Protein AF-A0A2E2T585-F1 (afdb_monomer_lite)

Structure (mmCIF, N/CA/C/O backbone):
data_AF-A0A2E2T585-F1
#
_entry.id   AF-A0A2E2T585-F1
#
loop_
_atom_site.group_PDB
_atom_site.id
_atom_site.type_symbol
_atom_site.label_atom_id
_atom_site.label_alt_id
_atom_site.label_comp_id
_atom_site.label_asym_id
_atom_site.label_entity_id
_atom_site.label_seq_id
_atom_site.pdbx_PDB_ins_code
_atom_site.Cartn_x
_atom_site.Cartn_y
_atom_site.Cartn_z
_atom_site.occupancy
_atom_site.B_iso_or_equiv
_atom_site.auth_seq_id
_atom_site.auth_comp_id
_atom_site.auth_asym_id
_atom_site.auth_atom_id
_atom_site.pdbx_PDB_model_num
ATOM 1 N N . MET A 1 1 ? -23.486 16.577 -12.316 1.00 41.31 1 MET A N 1
ATOM 2 C CA . MET A 1 1 ? -23.078 16.416 -10.907 1.00 41.31 1 MET A CA 1
ATOM 3 C C . MET A 1 1 ? -21.848 15.526 -10.933 1.00 41.31 1 MET A C 1
ATOM 5 O O . MET A 1 1 ? -21.998 14.324 -11.075 1.00 41.31 1 MET A O 1
ATOM 9 N N . GLY A 1 2 ? -20.655 16.120 -11.010 1.00 42.66 2 GLY A N 1
ATOM 10 C CA . GLY A 1 2 ? -19.399 15.369 -11.067 1.00 42.66 2 GLY A CA 1
ATOM 11 C C . GLY A 1 2 ? -19.004 15.011 -9.648 1.00 42.66 2 GLY A C 1
ATOM 12 O O . GLY A 1 2 ? -18.623 15.903 -8.891 1.00 42.66 2 GLY A O 1
ATOM 13 N N . HIS A 1 3 ? -19.203 13.752 -9.263 1.00 45.31 3 HIS A N 1
ATOM 14 C CA . HIS A 1 3 ? -18.696 13.287 -7.986 1.00 45.31 3 HIS A CA 1
ATOM 15 C C . HIS A 1 3 ? -17.176 13.308 -8.033 1.00 45.31 3 HIS A C 1
ATOM 17 O O . HIS A 1 3 ? -16.541 12.924 -9.011 1.00 45.31 3 HIS A O 1
ATOM 23 N N . ASN A 1 4 ? -16.632 13.878 -6.970 1.00 45.41 4 ASN A N 1
ATOM 24 C CA . ASN A 1 4 ? -15.225 14.048 -6.695 1.00 45.41 4 ASN A CA 1
ATOM 25 C C . ASN A 1 4 ? -14.638 12.678 -6.317 1.00 45.41 4 ASN A C 1
ATOM 27 O O . ASN A 1 4 ? -14.169 12.493 -5.197 1.00 45.41 4 ASN A O 1
ATOM 31 N N . ASP A 1 5 ? -14.744 11.699 -7.215 1.00 52.81 5 ASP A N 1
ATOM 32 C CA . ASP A 1 5 ? -14.189 10.361 -7.039 1.00 52.81 5 ASP A CA 1
ATOM 33 C C . ASP A 1 5 ? -12.690 10.447 -7.326 1.00 52.81 5 ASP A C 1
ATOM 35 O O . ASP A 1 5 ? -12.182 9.988 -8.345 1.00 52.81 5 ASP A O 1
ATOM 39 N N . HIS A 1 6 ? -11.975 11.102 -6.411 1.00 53.31 6 HIS A N 1
ATOM 40 C CA . HIS A 1 6 ? -10.523 11.073 -6.305 1.00 53.31 6 HIS A CA 1
ATOM 41 C C . HIS A 1 6 ? -10.110 9.677 -5.817 1.00 53.31 6 HIS A C 1
ATOM 43 O O . HIS A 1 6 ? -9.512 9.514 -4.757 1.00 53.31 6 HIS A O 1
ATOM 49 N N . ILE A 1 7 ? -10.484 8.641 -6.569 1.00 57.28 7 ILE A N 1
ATOM 50 C CA . ILE A 1 7 ? -9.776 7.372 -6.520 1.00 57.28 7 ILE A CA 1
ATOM 51 C C . ILE A 1 7 ? -8.369 7.748 -6.952 1.00 57.28 7 ILE A C 1
ATOM 53 O O . ILE A 1 7 ? -8.177 8.263 -8.055 1.00 57.28 7 ILE A O 1
ATOM 57 N N . ASN A 1 8 ? -7.408 7.595 -6.045 1.00 67.69 8 ASN A N 1
ATOM 58 C CA . ASN A 1 8 ? -6.010 7.846 -6.349 1.00 67.69 8 ASN A CA 1
ATOM 59 C C . ASN A 1 8 ? -5.570 6.762 -7.343 1.00 67.69 8 ASN A C 1
ATOM 61 O O . ASN A 1 8 ? -5.140 5.678 -6.955 1.00 67.69 8 ASN A O 1
ATOM 65 N N . MET A 1 9 ? -5.841 7.020 -8.623 1.00 70.19 9 MET A N 1
ATOM 66 C CA . MET A 1 9 ? -5.706 6.058 -9.709 1.00 70.19 9 MET A CA 1
ATOM 67 C C . MET A 1 9 ? -4.246 5.637 -9.851 1.00 70.19 9 MET A C 1
ATOM 69 O O . MET A 1 9 ? -3.975 4.447 -9.941 1.00 70.19 9 MET A O 1
ATOM 73 N N . GLU A 1 10 ? -3.328 6.588 -9.673 1.00 75.75 10 GLU A N 1
ATOM 74 C CA . GLU A 1 10 ? -1.888 6.343 -9.610 1.00 75.75 10 GLU A CA 1
ATOM 75 C C . GLU A 1 10 ? -1.524 5.367 -8.481 1.00 75.75 10 GLU A C 1
ATOM 77 O O . GLU A 1 10 ? -0.850 4.372 -8.720 1.00 75.75 10 GLU A O 1
ATOM 82 N N . LEU A 1 11 ? -2.041 5.571 -7.263 1.00 79.44 11 LEU A N 1
ATOM 83 C CA . LEU A 1 11 ? -1.821 4.644 -6.148 1.00 79.44 11 LEU A CA 1
ATOM 84 C C . LEU A 1 11 ? -2.423 3.254 -6.418 1.00 79.4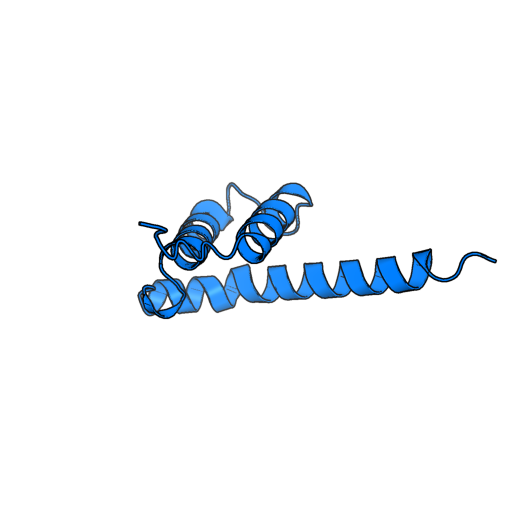4 11 LEU A C 1
ATOM 86 O O . LEU A 1 11 ? -1.858 2.246 -5.998 1.00 79.44 11 LEU A O 1
ATOM 90 N N . SER A 1 12 ? -3.559 3.189 -7.118 1.00 82.44 12 SER A N 1
ATOM 91 C CA . SER A 1 12 ? -4.162 1.921 -7.538 1.00 82.44 12 SER A CA 1
ATOM 92 C C . SER A 1 12 ? -3.285 1.159 -8.520 1.00 82.44 12 SER A C 1
ATOM 94 O O . SER A 1 12 ? -3.126 -0.052 -8.373 1.00 82.44 12 SER A O 1
ATOM 96 N N . GLU A 1 13 ? -2.718 1.854 -9.501 1.00 84.50 13 GLU A N 1
ATOM 97 C CA . GLU A 1 13 ? -1.815 1.275 -10.495 1.00 84.50 13 GLU A CA 1
ATOM 98 C C . GLU A 1 13 ? -0.488 0.843 -9.863 1.00 84.50 13 GLU A C 1
ATOM 100 O O . GLU A 1 13 ? 0.015 -0.242 -10.158 1.00 84.50 13 GLU A O 1
ATOM 105 N N . ASP A 1 14 ? 0.057 1.645 -8.944 1.00 82.88 14 ASP A N 1
ATOM 106 C CA . ASP A 1 14 ? 1.284 1.315 -8.221 1.00 82.88 14 ASP A CA 1
ATOM 107 C C . ASP A 1 14 ? 1.090 0.091 -7.318 1.00 82.88 14 ASP A C 1
ATOM 109 O O . ASP A 1 14 ? 1.954 -0.783 -7.288 1.00 82.88 14 ASP A O 1
ATOM 113 N N . ILE A 1 15 ? -0.051 -0.012 -6.626 1.00 84.31 15 ILE A N 1
ATOM 114 C CA . ILE A 1 15 ? -0.375 -1.186 -5.811 1.00 84.31 15 ILE A CA 1
ATOM 115 C C . ILE A 1 15 ? -0.555 -2.420 -6.688 1.00 84.31 15 ILE A C 1
ATOM 117 O O . ILE A 1 15 ? 0.005 -3.452 -6.345 1.00 84.31 15 ILE A O 1
ATOM 121 N N . ASP A 1 16 ? -1.290 -2.351 -7.800 1.00 83.44 16 ASP A N 1
ATOM 122 C CA . ASP A 1 16 ? -1.457 -3.524 -8.668 1.00 83.44 16 ASP A CA 1
ATOM 123 C C . ASP A 1 16 ? -0.114 -3.980 -9.266 1.00 83.44 16 ASP A C 1
ATOM 125 O O . ASP A 1 16 ? 0.203 -5.172 -9.214 1.00 83.44 16 ASP A O 1
ATOM 129 N N . SER A 1 17 ? 0.729 -3.024 -9.678 1.00 84.25 17 SER A N 1
ATOM 130 C CA . SER A 1 17 ? 2.094 -3.283 -10.157 1.00 84.25 17 SER A CA 1
ATOM 131 C C . SER A 1 17 ? 2.955 -3.993 -9.114 1.00 84.25 17 SER A C 1
ATOM 133 O O . SER A 1 17 ? 3.674 -4.920 -9.467 1.00 84.25 17 SER A O 1
ATOM 135 N N . LEU A 1 18 ? 2.853 -3.648 -7.823 1.00 82.62 18 LEU A N 1
ATOM 136 C CA . LEU A 1 18 ? 3.657 -4.303 -6.781 1.00 82.62 18 LEU A CA 1
ATOM 137 C C . LEU A 1 18 ? 3.438 -5.810 -6.726 1.00 82.62 18 LEU A C 1
ATOM 139 O O . LEU A 1 18 ? 4.353 -6.574 -6.414 1.00 82.62 18 LEU A O 1
ATOM 143 N N . PHE A 1 19 ? 2.207 -6.230 -6.975 1.00 80.56 19 PHE A N 1
ATOM 144 C CA . PHE A 1 19 ? 1.861 -7.633 -6.946 1.00 80.56 19 PHE A CA 1
ATOM 145 C C . PHE A 1 19 ? 2.071 -8.324 -8.296 1.00 80.56 19 PHE A C 1
ATOM 147 O O . PHE A 1 19 ? 2.271 -9.536 -8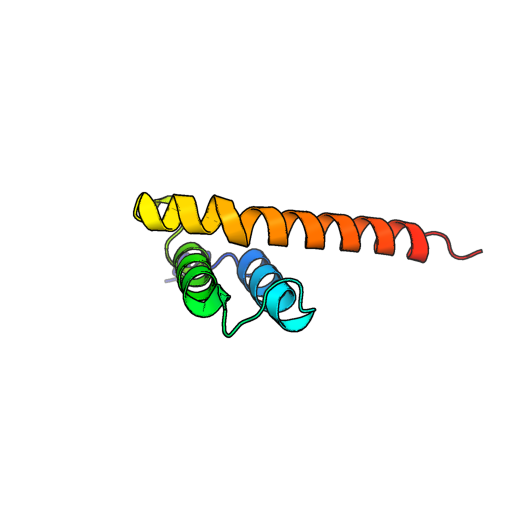.314 1.00 80.56 19 PHE A O 1
ATOM 154 N N . ASP A 1 20 ? 1.990 -7.588 -9.406 1.00 81.81 20 ASP A N 1
ATOM 155 C CA . ASP A 1 20 ? 2.256 -8.112 -10.750 1.00 81.81 20 ASP A CA 1
ATOM 156 C C . ASP A 1 20 ? 3.760 -8.333 -10.985 1.00 81.81 20 ASP A C 1
ATOM 158 O O . ASP A 1 20 ? 4.177 -9.411 -11.402 1.00 81.81 20 ASP A O 1
ATOM 162 N N . ASP A 1 21 ? 4.587 -7.366 -10.580 1.00 79.56 21 ASP A N 1
ATOM 163 C CA . ASP A 1 21 ? 6.056 -7.412 -10.664 1.00 79.56 21 ASP A CA 1
ATOM 164 C C . ASP A 1 21 ? 6.672 -8.359 -9.605 1.00 79.56 21 ASP A C 1
ATOM 166 O O . ASP A 1 21 ? 7.870 -8.638 -9.601 1.00 79.56 21 ASP A O 1
ATOM 170 N N . GLY A 1 22 ? 5.846 -8.885 -8.691 1.00 77.56 22 GLY A N 1
ATOM 171 C CA . GLY A 1 22 ? 6.249 -9.870 -7.685 1.00 77.56 22 GLY A CA 1
ATOM 172 C C . GLY A 1 22 ? 6.965 -9.290 -6.460 1.00 77.56 22 GLY A C 1
ATOM 173 O O . GLY A 1 22 ? 7.558 -10.047 -5.690 1.00 77.56 22 GLY A O 1
ATOM 174 N N . TYR A 1 23 ? 6.900 -7.973 -6.224 1.00 78.31 23 TYR A N 1
ATOM 175 C CA . TYR A 1 23 ? 7.404 -7.360 -4.983 1.00 78.31 23 TYR A CA 1
ATOM 176 C C . TYR A 1 23 ? 6.613 -7.800 -3.750 1.00 78.31 23 TYR A C 1
ATOM 178 O O . TYR A 1 23 ? 7.160 -7.835 -2.644 1.00 78.31 23 TYR A O 1
ATOM 186 N N . LEU A 1 24 ? 5.332 -8.124 -3.933 1.00 81.44 24 LEU A N 1
ATOM 187 C CA . LEU A 1 24 ? 4.467 -8.702 -2.915 1.00 81.44 24 LEU A CA 1
ATOM 188 C C . LEU A 1 24 ? 3.731 -9.917 -3.471 1.00 81.44 24 LEU A C 1
ATOM 190 O O . LEU A 1 24 ? 3.114 -9.865 -4.531 1.00 81.44 24 LEU A O 1
ATOM 194 N N . ASP A 1 25 ? 3.729 -11.003 -2.705 1.00 82.25 25 ASP A N 1
ATOM 195 C CA . ASP A 1 25 ? 2.950 -12.185 -3.055 1.00 82.25 25 ASP A CA 1
ATOM 196 C C . ASP A 1 25 ? 1.460 -11.970 -2.723 1.00 82.25 25 ASP A C 1
ATOM 198 O O . ASP A 1 25 ? 1.103 -11.715 -1.564 1.00 82.25 25 ASP A O 1
ATOM 202 N N . LYS A 1 26 ? 0.580 -12.061 -3.738 1.00 75.44 26 LYS A N 1
ATOM 203 C CA . LYS A 1 26 ? -0.878 -11.855 -3.581 1.00 75.44 26 LYS A CA 1
ATOM 204 C C . LYS A 1 26 ? -1.497 -12.853 -2.598 1.00 75.44 26 LYS A C 1
ATOM 206 O O . LYS A 1 26 ? -2.477 -12.500 -1.944 1.00 75.44 26 LYS A O 1
ATOM 211 N N . MET A 1 27 ? -0.967 -14.075 -2.482 1.00 76.75 27 MET A N 1
ATOM 212 C CA . MET A 1 27 ? -1.511 -15.102 -1.590 1.00 76.75 27 MET A CA 1
ATOM 213 C C . MET A 1 27 ? -1.075 -14.892 -0.138 1.00 76.75 27 MET A C 1
ATOM 215 O O . MET A 1 27 ? -1.923 -14.955 0.754 1.00 76.75 27 MET A O 1
ATOM 219 N N . GLU A 1 28 ? 0.199 -14.589 0.120 1.00 81.88 28 GLU A N 1
ATOM 220 C CA . GLU A 1 28 ? 0.669 -14.301 1.487 1.00 81.88 28 GLU A CA 1
ATOM 221 C C . GLU A 1 28 ? 0.143 -12.961 2.017 1.00 81.88 28 GLU A C 1
ATOM 223 O O . GLU A 1 28 ? -0.240 -12.847 3.185 1.00 81.88 28 GLU A O 1
ATOM 228 N N . HIS A 1 29 ? 0.064 -11.946 1.154 1.00 84.88 29 HIS A N 1
ATOM 229 C CA . HIS A 1 29 ? -0.236 -10.571 1.550 1.00 84.88 29 HIS A CA 1
ATOM 230 C C . HIS A 1 29 ? -1.634 -10.104 1.124 1.00 84.88 29 HIS A C 1
ATOM 232 O O . HIS A 1 29 ? -1.913 -8.905 1.124 1.00 84.88 29 HIS A O 1
ATOM 238 N N . ALA A 1 30 ? -2.563 -11.032 0.865 1.00 82.94 30 ALA A N 1
ATOM 239 C CA . ALA A 1 30 ? -3.952 -10.736 0.486 1.00 82.94 30 ALA A CA 1
ATOM 240 C C . ALA A 1 30 ? -4.652 -9.744 1.439 1.00 82.94 30 ALA A C 1
ATOM 242 O O . ALA A 1 30 ? -5.438 -8.894 1.020 1.00 82.94 30 ALA A O 1
ATOM 243 N N . LYS A 1 31 ? -4.347 -9.815 2.743 1.00 86.62 31 LYS A N 1
ATOM 244 C CA . LYS A 1 31 ? -4.882 -8.877 3.746 1.00 86.62 31 LYS A CA 1
ATOM 245 C C . LYS A 1 31 ? -4.327 -7.466 3.572 1.00 86.62 31 LYS A C 1
ATOM 247 O O . LYS A 1 31 ? -5.073 -6.505 3.728 1.00 86.62 31 LYS A O 1
ATOM 252 N N . ALA A 1 32 ? -3.038 -7.347 3.264 1.00 86.56 32 ALA A N 1
ATOM 253 C CA . ALA A 1 32 ? -2.404 -6.063 3.002 1.00 86.56 32 ALA A CA 1
ATOM 254 C C . ALA A 1 32 ? -2.937 -5.457 1.695 1.00 86.56 32 ALA A C 1
ATOM 256 O O . ALA A 1 32 ? -3.244 -4.271 1.680 1.00 86.56 32 ALA A O 1
ATOM 257 N N . LEU A 1 33 ? -3.169 -6.278 0.660 1.00 85.69 33 LEU A N 1
ATOM 258 C CA . LEU A 1 33 ? -3.826 -5.860 -0.584 1.00 85.69 33 LEU A CA 1
ATOM 259 C C . LEU A 1 33 ? -5.220 -5.274 -0.323 1.00 85.69 33 LEU A C 1
ATOM 261 O O . LEU A 1 33 ? -5.516 -4.173 -0.776 1.00 85.69 33 LEU A O 1
ATOM 265 N N . GLY A 1 34 ? -6.060 -5.964 0.455 1.00 87.56 34 GLY A N 1
ATOM 266 C CA . GLY A 1 34 ? -7.394 -5.459 0.795 1.00 87.56 34 GLY A CA 1
ATOM 267 C C . GLY A 1 34 ? -7.354 -4.144 1.582 1.00 87.56 34 GLY A C 1
ATOM 268 O O . GLY A 1 34 ? -8.153 -3.244 1.333 1.00 87.56 34 GLY A O 1
ATOM 269 N N . VAL A 1 35 ? -6.390 -3.995 2.497 1.00 89.94 35 VAL A N 1
ATOM 270 C CA . VAL A 1 35 ? -6.155 -2.729 3.209 1.00 89.94 35 VAL A CA 1
ATOM 271 C C . VAL A 1 35 ? -5.721 -1.630 2.240 1.00 89.94 35 VAL A C 1
ATOM 273 O O . VAL A 1 35 ? -6.237 -0.521 2.318 1.00 89.94 35 VAL A O 1
ATOM 276 N N . ALA A 1 36 ? -4.824 -1.932 1.305 1.00 87.06 36 ALA A N 1
ATOM 277 C CA . ALA A 1 36 ? -4.325 -0.980 0.324 1.00 87.06 36 ALA A CA 1
ATOM 278 C C . ALA A 1 36 ? -5.433 -0.508 -0.639 1.00 87.06 36 ALA A C 1
ATOM 280 O O . ALA A 1 36 ? -5.589 0.689 -0.868 1.00 87.06 36 ALA A O 1
ATOM 281 N N . GLN A 1 37 ? -6.294 -1.423 -1.092 1.00 86.44 37 GLN A N 1
ATOM 282 C CA . GLN A 1 37 ? -7.514 -1.096 -1.839 1.00 86.44 37 GLN A CA 1
ATOM 283 C C . GLN A 1 37 ? -8.469 -0.214 -1.032 1.00 86.44 37 GLN A C 1
ATOM 285 O O . GLN A 1 37 ? -9.014 0.756 -1.554 1.00 86.44 37 GLN A O 1
ATOM 290 N N . GLN A 1 38 ? -8.634 -0.481 0.264 1.00 88.12 38 GLN A N 1
ATOM 291 C CA . GLN A 1 38 ? -9.449 0.381 1.117 1.00 88.12 38 GLN A CA 1
ATOM 292 C C . GLN A 1 38 ? -8.878 1.807 1.198 1.00 88.12 38 GLN A C 1
ATOM 294 O O . GLN A 1 38 ? -9.650 2.762 1.150 1.00 88.12 38 GLN A O 1
ATOM 299 N N . VAL A 1 39 ? -7.550 1.970 1.256 1.00 87.19 39 VAL A N 1
ATOM 300 C CA . VAL A 1 39 ? -6.892 3.291 1.206 1.00 87.19 39 VAL A CA 1
ATOM 301 C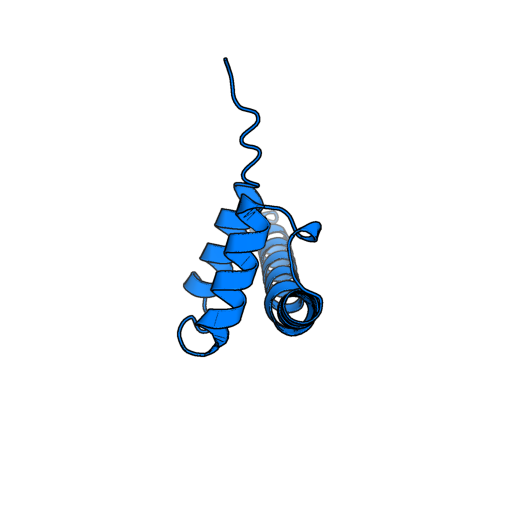 C . VAL A 1 39 ? -7.172 4.008 -0.113 1.00 87.19 39 VAL A C 1
ATOM 303 O O . VAL A 1 39 ? -7.459 5.201 -0.092 1.00 87.19 39 VAL A O 1
ATOM 306 N N . ILE A 1 40 ? -7.138 3.298 -1.241 1.00 84.88 40 ILE A N 1
ATOM 307 C CA . ILE A 1 40 ? -7.422 3.865 -2.569 1.00 84.88 40 ILE A CA 1
ATOM 308 C C . ILE A 1 40 ? -8.845 4.441 -2.640 1.00 84.88 40 ILE A C 1
ATOM 310 O O . ILE A 1 40 ? -9.048 5.521 -3.192 1.00 84.88 40 ILE A O 1
ATOM 314 N N . HIS A 1 41 ? -9.826 3.734 -2.073 1.00 82.88 41 HIS A N 1
ATOM 315 C CA . HIS A 1 41 ? -11.236 4.127 -2.151 1.00 82.88 41 HIS A CA 1
ATOM 316 C C . HIS A 1 41 ? -11.686 5.088 -1.045 1.00 82.88 41 HIS A C 1
ATOM 318 O O . HIS A 1 41 ? -12.587 5.891 -1.266 1.00 82.88 41 HIS A O 1
ATOM 324 N N . GLN A 1 42 ? -11.122 4.974 0.158 1.00 84.31 42 GLN A N 1
ATOM 325 C CA . GLN A 1 42 ? -11.615 5.666 1.357 1.00 84.31 42 GLN A CA 1
ATOM 326 C C . GLN A 1 42 ? -10.562 6.543 2.043 1.00 84.31 42 GLN A C 1
ATOM 328 O O . GLN A 1 42 ? -10.868 7.217 3.025 1.00 84.31 42 GLN A O 1
ATOM 333 N N . GLY A 1 43 ? -9.324 6.534 1.554 1.00 84.31 43 GLY A N 1
ATOM 334 C CA . GLY A 1 43 ? -8.200 7.224 2.170 1.00 84.31 43 GLY A CA 1
ATOM 335 C C . GLY A 1 43 ? -7.604 6.472 3.362 1.00 84.31 43 GLY A C 1
ATOM 336 O O . GLY A 1 43 ? -8.230 5.628 4.009 1.00 84.31 43 GLY A O 1
ATOM 337 N N . PHE A 1 44 ? -6.356 6.814 3.684 1.00 83.94 44 PHE A N 1
ATOM 338 C CA . PHE A 1 44 ? -5.600 6.198 4.780 1.00 83.94 44 PHE A CA 1
ATOM 339 C C . PHE A 1 44 ? -6.243 6.435 6.153 1.00 83.94 44 PHE A C 1
ATOM 341 O O . PHE A 1 44 ? -6.132 5.611 7.061 1.00 83.94 44 PHE A O 1
ATOM 348 N N . GLU A 1 45 ? -6.963 7.543 6.317 1.00 84.88 45 GLU A N 1
ATOM 349 C CA . GLU A 1 45 ? -7.627 7.902 7.570 1.00 84.88 45 GLU A CA 1
ATOM 350 C C . GLU A 1 45 ? -8.768 6.946 7.935 1.00 84.88 45 GLU A C 1
ATOM 352 O O . GLU A 1 45 ? -9.009 6.736 9.123 1.00 84.88 45 GLU A O 1
ATOM 357 N N . SER A 1 46 ? -9.388 6.307 6.936 1.00 85.81 46 SER A N 1
ATOM 358 C CA . SER A 1 46 ? -10.451 5.311 7.120 1.00 85.81 46 SER A CA 1
ATOM 359 C C . SER A 1 46 ? -9.937 3.987 7.714 1.00 85.81 46 SER A C 1
ATOM 361 O O . SER A 1 46 ? -10.707 3.159 8.205 1.00 85.81 46 SER A O 1
ATOM 363 N N . LEU A 1 47 ? -8.620 3.754 7.701 1.00 88.25 47 LEU A N 1
ATOM 364 C CA . LEU A 1 47 ? -8.035 2.535 8.249 1.00 88.25 47 LEU A CA 1
ATOM 365 C C . LEU A 1 47 ? -8.078 2.497 9.783 1.00 88.25 47 LEU A C 1
ATOM 367 O O . LEU A 1 47 ? -7.701 3.444 10.478 1.00 88.25 47 LEU A O 1
ATOM 371 N N . SER A 1 48 ? -8.402 1.322 10.321 1.00 91.19 48 SER A N 1
ATOM 372 C CA . SER A 1 48 ? -8.185 1.016 11.737 1.00 91.19 48 SER A CA 1
ATOM 373 C C . SER A 1 48 ? -6.689 0.990 12.082 1.00 91.19 48 SER A C 1
ATOM 375 O O . SER A 1 48 ? -5.872 0.645 11.230 1.00 91.19 48 SER A O 1
ATOM 377 N N . PRO A 1 49 ? -6.290 1.229 13.345 1.00 92.44 49 PRO A N 1
ATOM 378 C CA . PRO A 1 49 ? -4.877 1.252 13.745 1.00 92.44 49 PRO A CA 1
ATOM 379 C C . PRO A 1 49 ? -4.115 -0.045 13.415 1.00 92.44 49 PRO A C 1
ATOM 381 O O . PRO A 1 49 ? -2.955 0.003 13.025 1.00 92.44 49 PRO A O 1
ATOM 384 N N . LYS A 1 50 ? -4.774 -1.211 13.484 1.00 90.56 50 LYS A N 1
ATOM 385 C CA . LYS A 1 50 ? -4.181 -2.490 13.046 1.00 90.56 50 LYS A CA 1
ATOM 386 C C . LYS A 1 50 ? -3.968 -2.568 11.530 1.00 90.56 50 LYS A C 1
ATOM 388 O O . LYS A 1 50 ? -3.014 -3.191 11.086 1.00 90.56 50 LYS A O 1
ATOM 393 N N . GLN A 1 51 ? -4.865 -1.970 10.747 1.00 90.62 51 GLN A N 1
ATOM 394 C CA . GLN A 1 51 ? -4.752 -1.920 9.290 1.00 90.62 51 GLN A CA 1
ATOM 395 C C . GLN A 1 51 ? -3.666 -0.927 8.869 1.00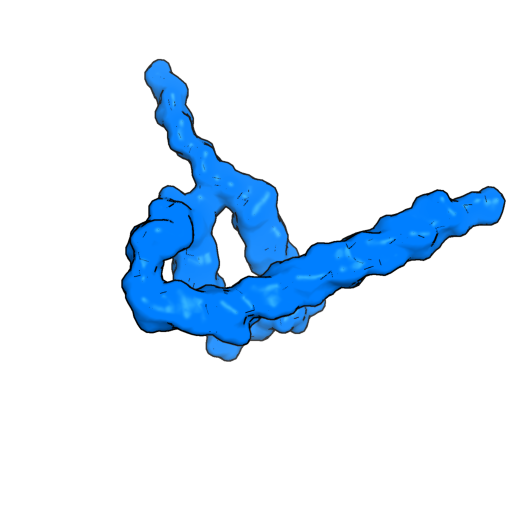 90.62 51 GLN A C 1
ATOM 397 O O . GLN A 1 51 ? -2.882 -1.256 7.990 1.00 90.62 51 GLN A O 1
ATOM 402 N N . LYS A 1 52 ? -3.565 0.228 9.543 1.00 91.75 52 LYS A N 1
ATOM 403 C CA . LYS A 1 52 ? -2.469 1.191 9.352 1.00 91.75 52 LYS A CA 1
ATOM 404 C C . LYS A 1 52 ? -1.115 0.538 9.599 1.00 91.75 52 LYS A C 1
ATOM 406 O O . LYS A 1 52 ? -0.306 0.488 8.685 1.00 91.75 52 LYS A O 1
ATOM 411 N N . ALA A 1 53 ? -0.952 -0.125 10.746 1.00 91.75 53 ALA A N 1
ATOM 412 C CA . ALA A 1 53 ? 0.276 -0.851 11.056 1.00 91.75 53 ALA A CA 1
ATOM 413 C C . ALA A 1 53 ? 0.618 -1.929 10.010 1.00 91.75 53 ALA A C 1
ATOM 415 O O . ALA A 1 53 ? 1.784 -2.114 9.682 1.00 91.75 53 ALA A O 1
ATOM 416 N N . LEU A 1 54 ? -0.382 -2.635 9.465 1.00 90.56 54 LEU A N 1
ATOM 417 C CA . LEU A 1 54 ? -0.161 -3.611 8.393 1.00 90.56 54 LEU A CA 1
ATOM 418 C C . LEU A 1 54 ? 0.261 -2.935 7.080 1.00 90.56 54 LEU A C 1
ATOM 420 O O . LEU A 1 54 ? 1.161 -3.423 6.404 1.00 90.56 54 LEU A O 1
ATOM 424 N N . TYR A 1 55 ? -0.382 -1.823 6.726 1.00 88.81 55 TYR A N 1
ATOM 425 C CA . TYR A 1 55 ? -0.046 -1.038 5.543 1.00 88.81 55 TYR A CA 1
ATOM 426 C C . TYR A 1 55 ? 1.383 -0.490 5.638 1.00 88.81 55 TYR A C 1
ATOM 428 O O . TYR A 1 55 ? 2.177 -0.696 4.728 1.00 88.81 55 TYR A O 1
ATOM 436 N N . GLU A 1 56 ? 1.741 0.116 6.766 1.00 89.62 56 GLU A N 1
ATOM 437 C CA . GLU A 1 56 ? 3.078 0.661 7.032 1.00 89.62 56 GLU A CA 1
ATOM 438 C C . GLU A 1 56 ? 4.153 -0.439 7.094 1.00 89.62 56 GLU A C 1
ATOM 440 O O . GLU A 1 56 ? 5.275 -0.239 6.643 1.00 89.62 56 GLU A O 1
ATOM 445 N N . ALA A 1 57 ? 3.827 -1.631 7.606 1.00 90.31 57 ALA A N 1
ATOM 446 C CA . ALA A 1 57 ? 4.787 -2.733 7.705 1.00 90.31 57 ALA A CA 1
ATOM 447 C C . ALA A 1 57 ? 5.029 -3.473 6.379 1.00 90.31 57 ALA A C 1
ATOM 449 O O . ALA A 1 57 ? 6.098 -4.054 6.199 1.00 90.31 57 ALA A O 1
ATOM 450 N N . VAL A 1 58 ? 4.040 -3.501 5.481 1.00 88.81 58 VAL A N 1
ATOM 451 C CA . VAL A 1 58 ? 4.062 -4.347 4.273 1.00 88.81 58 VAL A CA 1
ATOM 452 C C . VAL A 1 58 ? 3.979 -3.521 2.994 1.00 88.81 58 VAL A C 1
ATOM 454 O O . VAL A 1 58 ? 4.823 -3.659 2.113 1.00 88.81 58 VAL A O 1
ATOM 457 N N . VAL A 1 59 ? 2.962 -2.669 2.878 1.00 85.69 59 VAL A N 1
ATOM 458 C CA . VAL A 1 59 ? 2.637 -1.954 1.635 1.00 85.69 59 VAL A CA 1
ATOM 459 C C . VAL A 1 59 ? 3.583 -0.776 1.422 1.00 85.69 59 VAL A C 1
ATOM 461 O O . VAL A 1 59 ? 4.129 -0.617 0.335 1.00 85.69 59 VAL A O 1
ATOM 464 N N . GLU A 1 60 ? 3.842 0.014 2.462 1.00 86.88 60 GLU A N 1
ATOM 465 C CA . GLU A 1 60 ? 4.749 1.164 2.399 1.00 86.88 60 GLU A CA 1
ATOM 466 C C . GLU A 1 60 ? 6.185 0.794 1.967 1.00 86.88 60 GLU A C 1
ATOM 468 O O . GLU A 1 60 ? 6.688 1.402 1.015 1.00 86.88 60 GLU A O 1
ATOM 473 N N . PRO A 1 61 ? 6.868 -0.206 2.568 1.00 86.94 61 PRO A N 1
ATOM 474 C CA . PRO A 1 61 ? 8.207 -0.586 2.123 1.00 86.94 61 PRO A CA 1
ATOM 475 C C . PRO A 1 61 ? 8.217 -1.181 0.711 1.00 86.94 61 PRO A C 1
ATOM 477 O O . PRO A 1 61 ? 9.205 -1.008 -0.004 1.00 86.94 61 PRO A O 1
ATOM 480 N N . ALA A 1 62 ? 7.144 -1.857 0.292 1.00 85.50 62 ALA A N 1
ATOM 481 C CA . ALA A 1 62 ? 7.023 -2.388 -1.061 1.00 85.50 62 ALA A CA 1
ATOM 482 C C . ALA A 1 62 ? 6.905 -1.254 -2.094 1.00 85.50 62 ALA A C 1
ATOM 484 O O . ALA A 1 62 ? 7.708 -1.202 -3.026 1.00 85.50 62 ALA A O 1
ATOM 485 N N . LEU A 1 63 ? 6.011 -0.282 -1.867 1.00 83.00 63 LEU A N 1
ATOM 486 C CA . LEU A 1 63 ? 5.864 0.917 -2.709 1.00 83.00 63 LEU A CA 1
ATOM 487 C C . LEU A 1 63 ? 7.188 1.677 -2.840 1.00 83.00 63 LEU A C 1
ATOM 489 O O . LEU A 1 63 ? 7.585 2.091 -3.928 1.00 83.00 63 LEU A O 1
ATOM 493 N N . LYS A 1 64 ? 7.918 1.817 -1.730 1.00 84.75 64 LYS A N 1
ATOM 494 C CA . LYS A 1 64 ? 9.206 2.514 -1.713 1.00 84.75 64 LYS A CA 1
ATOM 495 C C . LYS A 1 64 ? 10.262 1.806 -2.567 1.00 84.75 64 LYS A C 1
ATOM 497 O O . LYS A 1 64 ? 10.993 2.473 -3.296 1.00 84.75 64 LYS A O 1
ATOM 502 N N . LYS A 1 65 ? 10.317 0.469 -2.514 1.00 82.44 65 LYS A N 1
ATOM 503 C CA . LYS A 1 65 ? 11.208 -0.339 -3.364 1.00 82.44 65 LYS A CA 1
ATOM 504 C C . LYS A 1 65 ? 10.862 -0.203 -4.844 1.00 82.44 65 LYS A C 1
ATOM 506 O O . LYS A 1 65 ? 11.767 -0.003 -5.646 1.00 82.44 65 LYS A O 1
ATOM 511 N N . GLN A 1 66 ? 9.579 -0.257 -5.195 1.00 81.69 66 GLN A N 1
ATOM 512 C CA . GLN A 1 66 ? 9.130 -0.081 -6.578 1.00 81.69 66 GLN A CA 1
ATOM 513 C C . GLN A 1 66 ? 9.496 1.303 -7.125 1.00 81.69 66 GLN A C 1
ATOM 515 O O . GLN A 1 66 ? 10.049 1.409 -8.220 1.00 81.69 66 GLN A O 1
ATOM 520 N N . GLY A 1 67 ? 9.263 2.365 -6.349 1.00 78.19 67 GLY A N 1
ATOM 521 C CA . GLY A 1 67 ? 9.640 3.725 -6.742 1.00 78.19 67 GLY A CA 1
ATOM 522 C C . GLY A 1 67 ? 11.152 3.902 -6.921 1.00 78.19 67 GLY A C 1
ATOM 523 O O . GLY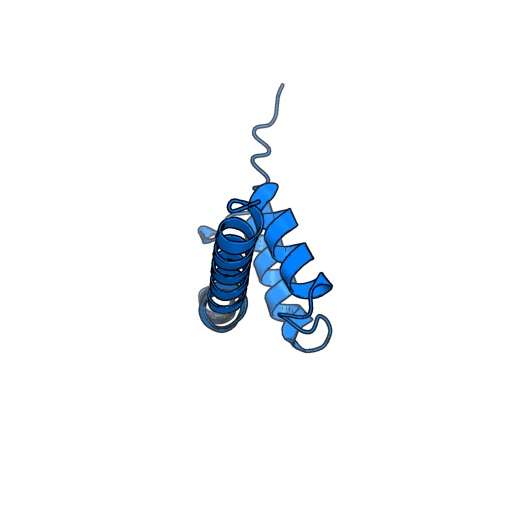 A 1 67 ? 11.596 4.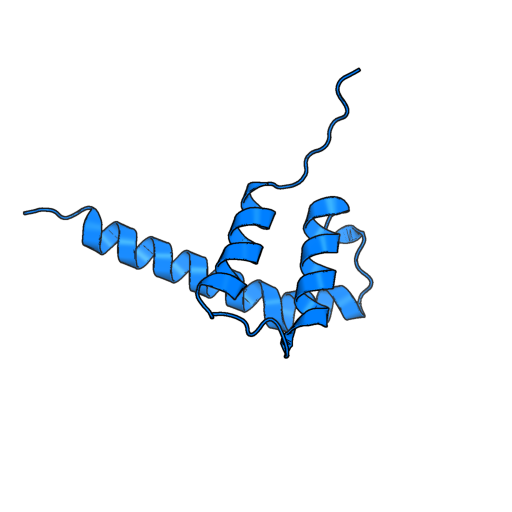585 -7.844 1.00 78.19 67 GLY A O 1
ATOM 524 N N . GLU A 1 68 ? 11.962 3.262 -6.076 1.00 79.00 68 GLU A N 1
ATOM 525 C CA . GLU A 1 68 ? 13.422 3.279 -6.207 1.00 79.00 68 GLU A CA 1
ATOM 526 C C . GLU A 1 68 ? 13.897 2.513 -7.452 1.00 79.00 68 GLU A C 1
ATOM 528 O O . GLU A 1 68 ? 14.744 3.014 -8.191 1.00 79.00 68 GLU A O 1
ATOM 533 N N . GLN A 1 69 ? 13.305 1.351 -7.746 1.00 73.88 69 GLN A N 1
ATOM 534 C CA . GLN A 1 69 ? 13.607 0.574 -8.953 1.00 73.88 69 GLN A CA 1
ATOM 535 C C . GLN A 1 69 ? 13.221 1.317 -10.237 1.00 73.88 69 GLN A C 1
ATOM 537 O O . GLN A 1 69 ? 14.030 1.369 -11.165 1.00 73.88 69 GLN A O 1
ATOM 542 N N . ARG A 1 70 ? 12.049 1.970 -10.278 1.00 73.88 70 ARG A N 1
ATOM 543 C CA . ARG A 1 70 ? 11.664 2.827 -11.415 1.00 73.88 70 ARG A CA 1
ATOM 544 C C . ARG A 1 70 ? 12.690 3.930 -11.650 1.00 73.88 70 ARG A C 1
ATOM 546 O O . ARG A 1 70 ? 13.176 4.064 -12.766 1.00 73.88 70 ARG A O 1
ATOM 553 N N . ARG A 1 71 ? 13.105 4.637 -10.595 1.00 75.50 71 ARG A N 1
ATOM 554 C CA . ARG A 1 71 ? 14.126 5.695 -10.688 1.00 75.50 71 ARG A CA 1
ATOM 555 C C . ARG A 1 71 ? 15.468 5.193 -11.214 1.00 75.50 71 ARG A C 1
ATOM 557 O O . ARG A 1 71 ? 16.098 5.870 -12.023 1.00 75.50 71 ARG A O 1
ATOM 564 N N . ILE A 1 72 ? 15.914 4.021 -10.758 1.00 73.38 72 ILE A N 1
ATOM 565 C CA . ILE A 1 72 ? 17.150 3.394 -11.246 1.00 73.38 72 ILE A CA 1
ATOM 566 C C . ILE A 1 72 ? 17.014 3.056 -12.736 1.00 73.38 72 ILE A C 1
ATOM 568 O O . ILE A 1 72 ? 17.905 3.378 -13.520 1.00 73.38 72 ILE A O 1
ATOM 572 N N . ASN A 1 73 ? 15.890 2.469 -13.149 1.00 66.38 73 ASN A N 1
ATOM 573 C CA . ASN A 1 73 ? 15.637 2.128 -14.546 1.00 66.38 73 ASN A CA 1
ATOM 574 C C . ASN A 1 73 ? 15.537 3.376 -15.446 1.00 66.38 73 ASN A C 1
ATOM 576 O O . ASN A 1 73 ? 16.079 3.395 -16.549 1.00 66.38 73 ASN A O 1
ATOM 580 N N . GLU A 1 74 ? 14.919 4.458 -14.971 1.00 72.75 74 GLU A N 1
ATOM 581 C CA . GLU A 1 74 ? 14.880 5.747 -15.674 1.00 72.75 74 GLU A CA 1
ATOM 582 C C . GLU A 1 74 ? 16.281 6.344 -15.858 1.00 72.75 74 GLU A C 1
ATOM 584 O O . GLU A 1 74 ? 16.609 6.797 -16.952 1.00 72.75 74 GLU A O 1
ATOM 589 N N . MET A 1 75 ? 17.154 6.276 -14.846 1.00 69.31 75 MET A N 1
ATOM 590 C CA . MET A 1 75 ? 18.552 6.711 -14.990 1.00 69.31 75 MET A CA 1
ATOM 591 C C . MET A 1 75 ? 19.335 5.876 -16.011 1.00 69.31 75 MET A C 1
ATOM 593 O O . MET A 1 75 ? 20.153 6.427 -16.743 1.00 69.31 75 MET A O 1
ATOM 597 N N . ILE A 1 76 ? 19.090 4.564 -16.076 1.00 71.56 76 ILE A N 1
ATOM 598 C CA . ILE A 1 76 ? 19.762 3.662 -17.023 1.00 71.56 76 ILE A CA 1
ATOM 599 C C . ILE A 1 76 ? 19.257 3.894 -18.457 1.00 71.56 76 ILE A C 1
ATOM 601 O O . ILE A 1 76 ? 20.045 3.877 -19.397 1.00 71.56 76 ILE A O 1
ATOM 605 N N . THR A 1 77 ? 17.956 4.133 -18.637 1.00 66.69 77 THR A N 1
ATOM 606 C CA . THR A 1 77 ? 17.335 4.299 -19.966 1.00 66.69 77 THR A CA 1
ATOM 607 C C . THR A 1 77 ? 17.477 5.717 -20.527 1.00 66.69 77 THR A C 1
ATOM 609 O O . THR A 1 77 ? 17.509 5.888 -21.743 1.00 66.69 77 THR A O 1
ATOM 612 N N . SER A 1 78 ? 17.601 6.735 -19.664 1.00 60.03 78 SER A N 1
ATOM 613 C CA . SER A 1 78 ? 17.749 8.144 -20.055 1.00 60.03 78 SER A CA 1
ATOM 614 C C . SER A 1 78 ? 19.186 8.539 -20.419 1.00 60.03 78 SER A C 1
ATOM 616 O O . SER A 1 78 ? 19.422 9.701 -20.754 1.00 60.03 78 SER A O 1
ATOM 618 N N . ASN A 1 79 ? 20.129 7.593 -20.398 1.00 53.84 79 ASN A N 1
ATOM 619 C CA . ASN A 1 79 ? 21.448 7.742 -21.005 1.00 53.84 79 ASN A CA 1
ATOM 620 C C . ASN A 1 79 ? 21.589 6.803 -22.220 1.00 53.84 79 ASN A C 1
ATOM 622 O O . ASN A 1 79 ? 22.336 5.825 -22.143 1.00 53.84 79 ASN A O 1
ATOM 626 N N . PRO A 1 80 ? 20.860 7.045 -23.329 1.00 54.69 80 PRO A N 1
ATOM 627 C CA . PRO A 1 80 ? 21.271 6.502 -24.613 1.00 54.69 80 PRO A CA 1
ATOM 628 C C . PRO A 1 80 ? 22.575 7.203 -25.030 1.00 54.69 80 PRO A C 1
ATOM 630 O O . PRO A 1 80 ? 22.680 8.421 -24.887 1.00 54.69 80 PRO A O 1
ATOM 633 N N . ASP A 1 81 ? 23.559 6.420 -25.477 1.00 49.84 81 ASP A N 1
ATOM 634 C CA . ASP A 1 81 ? 24.801 6.887 -26.122 1.00 49.84 81 ASP A CA 1
ATOM 635 C C . ASP A 1 81 ? 24.582 8.028 -27.136 1.00 49.84 81 ASP A C 1
ATOM 637 O O . ASP A 1 81 ? 23.620 7.943 -27.941 1.00 49.84 81 ASP A O 1
#

Foldseek 3Di:
DDPPQPLVVVLVVLLVCLCVVPVDPCVVCVLLSVLSNCCSRPNPVPDDPVNNVSCVVRVVVSSVVVVVVVVVVCVVVVDDD

pLDDT: mean 78.22, std 12.65, range [41.31, 92.44]

Sequence (81 aa):
MGHNDHINMELSEDIDSLFDDGYLDKMEHAKALGVAQQVIHQGFESLSPKQKALYEAVVEPALKKQGEQRRINEMITSNPD

Secondary structure (DSSP, 8-state):
--------HHHHHHHHHHHHTTSS-TTTSHHHHHHHHHHHHH-GGGS-HHHHHHIIIIIHHHHHHHHHHHHHHHHHHT---

Radius of gyration: 14.83 Å; chains: 1; bounding box: 48×32×40 Å